Protein AF-A0AA89Q9E2-F1 (afdb_monomer_lite)

Foldseek 3Di:
DEEEQVQVCDPVSVVVCVVVVHDYDYHHPQQFWWAAPPFWFDFDDDPPPDDGDDTGTPDDTGGNVVVVVVVDPVQWDKDFDDADPVGTDIDIDHDGDTGGDDDSSVVVVCVVVVVPPD

Radius of gyration: 18.51 Å; chains: 1; bounding box: 43×26×62 Å

Secondary structure (DSSP, 8-state):
-EE-HHHHT-HHHHHHHHHTT---EE---TT-EEEETT---B-PPP-SSSSPPPPB--SPPEEHHHHHHHT-GGGPEEEEEEE-SSSEEEEEE----EEE-SHHHHHHHHHHTTTT--

pLDDT: mean 90.77, std 9.2, range [42.78, 97.94]

InterPro domains:
  IPR038721 Transposase IS701-like, DDE domain [PF13546] (1-87)
  IPR039365 Transposase IS701-like [PTHR33627] (2-104)

Sequence (118 aa):
MVADAGYGVSTPFRLGLQERGLSYVLALNGKEVAHPEDVEPHQPAYGGLGPPTLPRYRTPPRAVCVLAAEAGADRFTEVTWRQGSKAAMTSRFAVLTVRPAGKQSLAAAQEAGGGRNR

Structure (mmCIF, N/CA/C/O backbone):
data_AF-A0AA89Q9E2-F1
#
_entry.id   AF-A0AA89Q9E2-F1
#
loop_
_atom_site.group_PDB
_atom_site.id
_atom_site.type_symbol
_atom_site.label_atom_id
_atom_site.label_alt_id
_atom_site.label_comp_id
_atom_site.label_asym_id
_atom_site.label_entity_id
_atom_site.label_seq_id
_atom_site.pdbx_PDB_ins_code
_atom_site.Cartn_x
_atom_site.Cartn_y
_atom_site.Cartn_z
_atom_site.occupancy
_atom_site.B_iso_or_equiv
_atom_site.auth_seq_id
_atom_site.auth_comp_id
_atom_site.auth_asym_id
_atom_site.auth_atom_id
_atom_site.pdbx_PDB_model_num
ATOM 1 N N . MET A 1 1 ? 5.063 -9.730 12.527 1.00 90.25 1 MET A N 1
ATOM 2 C CA . MET A 1 1 ? 5.784 -8.659 13.259 1.00 90.25 1 MET A CA 1
ATOM 3 C C . MET A 1 1 ? 5.041 -7.340 13.105 1.00 90.25 1 MET A C 1
ATOM 5 O O . MET A 1 1 ? 4.500 -7.111 12.030 1.00 90.25 1 MET A O 1
ATOM 9 N N . VAL A 1 2 ? 5.007 -6.496 14.140 1.00 95.25 2 VAL A N 1
ATOM 10 C CA . VAL A 1 2 ? 4.407 -5.152 14.078 1.00 95.25 2 VAL A CA 1
ATOM 11 C C . VAL A 1 2 ? 5.454 -4.111 14.466 1.00 95.25 2 VAL A C 1
ATOM 13 O O . VAL A 1 2 ? 6.153 -4.323 15.453 1.00 95.25 2 VAL A O 1
ATOM 16 N N . ALA A 1 3 ? 5.580 -3.023 13.704 1.00 95.50 3 ALA A N 1
ATOM 17 C CA . ALA A 1 3 ? 6.468 -1.905 14.042 1.00 95.50 3 ALA A CA 1
ATOM 18 C C . ALA A 1 3 ? 5.907 -0.556 13.560 1.00 95.50 3 ALA A C 1
ATOM 20 O O . ALA A 1 3 ? 4.979 -0.507 12.747 1.00 95.50 3 ALA A O 1
ATOM 21 N N . ASP A 1 4 ? 6.458 0.538 14.083 1.00 95.31 4 ASP A N 1
ATOM 22 C CA . ASP A 1 4 ? 6.001 1.901 13.813 1.00 95.31 4 ASP A CA 1
ATOM 23 C C . ASP A 1 4 ? 6.528 2.483 12.480 1.00 95.31 4 ASP A C 1
ATOM 25 O O . ASP A 1 4 ? 7.234 1.827 11.706 1.00 95.31 4 ASP A O 1
ATOM 29 N N . ALA A 1 5 ? 6.164 3.742 12.210 1.00 93.56 5 ALA A N 1
ATOM 30 C CA . ALA A 1 5 ? 6.463 4.441 10.963 1.00 93.56 5 ALA A CA 1
ATOM 31 C C . ALA A 1 5 ? 7.958 4.650 10.704 1.00 93.56 5 ALA A C 1
ATOM 33 O O . ALA A 1 5 ? 8.346 4.708 9.538 1.00 93.56 5 ALA A O 1
ATOM 34 N N . GLY A 1 6 ? 8.800 4.702 11.742 1.00 91.69 6 GLY A N 1
ATOM 35 C CA . GLY A 1 6 ? 10.254 4.763 11.586 1.00 91.69 6 GLY A CA 1
ATOM 36 C C . GLY A 1 6 ? 10.816 3.541 10.857 1.00 91.69 6 GLY A C 1
ATOM 37 O O . GLY A 1 6 ? 11.751 3.663 10.065 1.00 91.69 6 GLY A O 1
ATOM 38 N N . TYR A 1 7 ? 10.193 2.376 11.044 1.00 93.56 7 TYR A N 1
ATOM 39 C CA . TYR A 1 7 ? 10.558 1.143 10.349 1.00 93.56 7 TYR A CA 1
ATOM 40 C C . TYR A 1 7 ? 9.828 0.982 9.020 1.00 93.56 7 TYR A C 1
ATOM 42 O O . TYR A 1 7 ? 10.420 0.521 8.045 1.00 93.56 7 TYR A O 1
ATOM 50 N N . GLY A 1 8 ? 8.550 1.355 8.948 1.00 91.69 8 GLY A N 1
ATOM 51 C CA . GLY A 1 8 ? 7.749 1.104 7.751 1.00 91.69 8 GLY A CA 1
ATOM 52 C C . GLY A 1 8 ? 8.143 1.925 6.526 1.00 91.69 8 GLY A C 1
ATOM 53 O O . GLY A 1 8 ? 8.016 1.430 5.405 1.00 91.69 8 GLY A O 1
ATOM 54 N N . VAL A 1 9 ? 8.698 3.127 6.705 1.00 92.19 9 VAL A N 1
ATOM 55 C CA . VAL A 1 9 ? 9.236 3.912 5.574 1.00 92.19 9 VAL A CA 1
ATOM 56 C C . VAL A 1 9 ? 10.533 3.313 5.013 1.00 92.19 9 VAL A C 1
ATOM 58 O O . VAL A 1 9 ? 10.856 3.498 3.839 1.00 92.19 9 VAL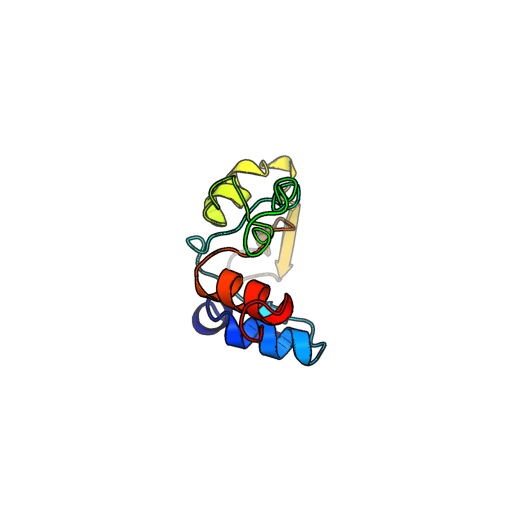 A O 1
ATOM 61 N N . SER A 1 10 ? 11.257 2.511 5.801 1.00 92.44 10 SER A N 1
ATOM 62 C CA . SER A 1 10 ? 12.507 1.880 5.373 1.00 92.44 10 SER A CA 1
ATOM 63 C C . SER A 1 10 ? 12.247 0.774 4.345 1.00 92.44 10 SER A C 1
ATOM 65 O O . SER A 1 10 ? 11.689 -0.283 4.651 1.00 92.44 10 SER A O 1
ATOM 67 N N . THR A 1 11 ? 12.656 1.006 3.094 1.00 92.31 11 THR A N 1
ATOM 68 C CA . THR A 1 11 ? 12.579 -0.017 2.035 1.00 92.31 11 THR A CA 1
ATOM 69 C C . THR A 1 11 ? 13.473 -1.225 2.341 1.00 92.31 11 THR A C 1
ATOM 71 O O . THR A 1 11 ? 12.963 -2.342 2.269 1.00 92.31 11 THR A O 1
ATOM 74 N N . PRO A 1 12 ? 14.753 -1.061 2.746 1.00 92.44 12 PRO A N 1
ATOM 75 C CA . PRO A 1 12 ? 15.608 -2.205 3.070 1.00 92.44 12 PRO A CA 1
ATOM 76 C C . PRO A 1 12 ? 15.052 -3.070 4.203 1.00 92.44 12 PRO A C 1
ATOM 78 O O . PRO A 1 12 ? 15.168 -4.290 4.163 1.00 92.44 12 PRO A O 1
ATOM 81 N N . PHE A 1 13 ? 14.399 -2.455 5.195 1.00 93.38 13 PHE A N 1
ATOM 82 C CA . PHE A 1 13 ? 13.774 -3.200 6.284 1.00 93.38 13 PHE A CA 1
ATOM 83 C C . PHE A 1 13 ? 12.612 -4.066 5.786 1.00 93.38 13 PHE A C 1
ATOM 85 O O . PHE A 1 13 ? 12.561 -5.254 6.092 1.00 93.38 13 PHE A O 1
ATOM 92 N N . ARG A 1 14 ? 11.715 -3.500 4.963 1.00 93.06 14 ARG A N 1
ATOM 93 C CA . ARG A 1 14 ? 10.612 -4.248 4.335 1.00 93.06 14 ARG A CA 1
ATOM 94 C C . ARG A 1 14 ? 11.118 -5.421 3.492 1.00 93.06 14 ARG A C 1
ATOM 96 O O . ARG A 1 14 ? 10.609 -6.528 3.636 1.00 93.06 14 ARG A O 1
ATOM 103 N N . LEU A 1 15 ? 12.145 -5.194 2.672 1.00 92.69 15 LEU A N 1
ATOM 104 C CA . LEU A 1 15 ? 12.748 -6.242 1.842 1.00 92.69 15 LEU A CA 1
ATOM 105 C C . LEU A 1 15 ? 13.382 -7.345 2.689 1.00 92.69 15 LEU A C 1
ATOM 107 O O . LEU A 1 15 ? 13.095 -8.514 2.463 1.00 92.69 15 LEU A O 1
ATOM 111 N N . GLY A 1 16 ? 14.141 -6.988 3.727 1.00 94.69 16 GLY A N 1
ATOM 112 C CA . GLY A 1 16 ? 14.745 -7.973 4.624 1.00 94.69 16 GLY A CA 1
ATOM 113 C C . GLY A 1 16 ? 13.718 -8.841 5.362 1.00 94.69 16 GLY A C 1
ATOM 114 O O . GLY A 1 16 ? 13.999 -10.001 5.659 1.00 94.69 16 GLY A O 1
ATOM 115 N N . LEU A 1 17 ? 12.515 -8.323 5.644 1.00 95.44 17 LEU A N 1
ATOM 116 C CA . LEU A 1 17 ? 11.411 -9.132 6.179 1.00 95.44 17 LEU A CA 1
ATOM 117 C C . LEU A 1 17 ? 10.837 -10.085 5.129 1.00 95.44 17 LEU A C 1
ATOM 119 O O . LEU A 1 17 ? 10.582 -11.249 5.443 1.00 95.44 17 LEU A O 1
ATOM 123 N N . GLN A 1 18 ? 10.657 -9.599 3.900 1.00 93.50 18 GLN A N 1
ATOM 124 C CA . GLN A 1 18 ? 10.147 -10.389 2.781 1.00 93.50 18 GLN A CA 1
ATOM 125 C C . GLN A 1 18 ? 11.101 -11.531 2.408 1.00 93.50 18 GLN A C 1
ATOM 127 O O . GLN A 1 18 ? 10.658 -12.669 2.279 1.00 93.50 18 GLN A O 1
ATOM 132 N N . GLU A 1 19 ? 12.402 -11.261 2.302 1.00 95.00 19 GLU A N 1
ATOM 133 C CA . GLU A 1 19 ? 13.447 -12.261 2.020 1.00 95.00 19 GLU A CA 1
ATOM 134 C C . GLU A 1 19 ? 13.479 -13.385 3.063 1.00 95.00 19 GLU A C 1
ATOM 136 O O . GLU A 1 19 ? 13.796 -14.529 2.749 1.00 95.00 19 GLU A O 1
ATOM 141 N N . ARG A 1 20 ? 13.111 -13.073 4.309 1.00 96.50 20 ARG A N 1
ATOM 142 C CA . ARG A 1 20 ? 13.027 -14.036 5.417 1.00 96.50 20 ARG A CA 1
ATOM 143 C C . ARG A 1 20 ? 11.666 -14.731 5.521 1.00 96.50 20 ARG A C 1
ATOM 145 O O . ARG A 1 20 ? 11.465 -15.508 6.451 1.00 96.50 20 ARG A O 1
ATOM 152 N N . GLY A 1 21 ? 10.721 -14.434 4.627 1.00 96.50 21 GLY A N 1
ATOM 153 C CA . GLY A 1 21 ? 9.374 -15.013 4.640 1.00 96.50 21 GLY A CA 1
ATOM 154 C C . GLY A 1 21 ? 8.528 -14.614 5.855 1.00 96.50 21 GLY A C 1
ATOM 155 O O . GLY A 1 21 ? 7.615 -15.344 6.239 1.00 96.50 21 GLY A O 1
ATOM 156 N N . LEU A 1 22 ? 8.825 -13.480 6.499 1.00 96.44 22 LEU A N 1
ATOM 157 C CA . LEU A 1 22 ? 8.122 -13.051 7.708 1.00 96.44 22 LEU A CA 1
ATOM 158 C C . LEU A 1 22 ? 6.883 -12.225 7.362 1.00 96.44 22 LEU A C 1
ATOM 160 O O . LEU A 1 22 ? 6.974 -11.188 6.712 1.00 96.44 22 LEU A O 1
ATOM 164 N N . SER A 1 23 ? 5.724 -12.623 7.887 1.00 96.56 23 SER A N 1
ATOM 165 C CA . SER A 1 23 ? 4.513 -11.796 7.817 1.00 96.56 23 SER A CA 1
ATOM 166 C C . SER A 1 23 ? 4.638 -10.564 8.722 1.00 96.56 23 SER A C 1
ATOM 168 O O . SER A 1 23 ? 5.000 -10.672 9.904 1.00 96.56 23 SER A O 1
ATOM 170 N N . TYR A 1 24 ? 4.317 -9.380 8.197 1.00 94.81 24 TYR A N 1
ATOM 171 C CA . TYR A 1 24 ? 4.471 -8.117 8.918 1.00 94.81 24 TYR A CA 1
ATOM 172 C C . TYR A 1 24 ? 3.327 -7.127 8.684 1.00 94.81 24 TYR A C 1
ATOM 174 O O . TYR A 1 24 ? 2.668 -7.138 7.651 1.00 94.81 24 TYR A O 1
ATOM 182 N N . VAL A 1 25 ? 3.148 -6.226 9.651 1.00 95.50 25 VAL A N 1
ATOM 183 C CA . VAL A 1 25 ? 2.330 -5.014 9.544 1.00 95.50 25 VAL A CA 1
ATOM 184 C C . VAL A 1 25 ? 3.186 -3.859 10.046 1.00 95.50 25 VAL A C 1
ATOM 186 O O . VAL A 1 25 ? 3.571 -3.838 11.211 1.00 95.50 25 VAL A O 1
ATOM 189 N N . LEU A 1 26 ? 3.523 -2.912 9.179 1.00 95.81 26 LEU A N 1
ATOM 190 C CA . LEU A 1 26 ? 4.317 -1.744 9.559 1.00 95.81 26 LEU A CA 1
ATOM 191 C C . LEU A 1 26 ? 3.454 -0.499 9.401 1.00 95.81 26 LEU A C 1
ATOM 193 O O . LEU A 1 26 ? 2.794 -0.338 8.374 1.00 95.81 26 LEU A O 1
ATOM 197 N N . ALA A 1 27 ? 3.469 0.386 10.394 1.00 95.56 27 ALA A N 1
ATOM 198 C CA . ALA A 1 27 ? 2.917 1.719 10.194 1.00 95.56 27 ALA A CA 1
ATOM 199 C C . ALA A 1 27 ? 3.768 2.462 9.153 1.00 95.56 27 ALA A C 1
ATOM 201 O O . ALA A 1 27 ? 4.970 2.244 9.064 1.00 95.56 27 ALA A O 1
ATOM 202 N N . LEU A 1 28 ? 3.154 3.335 8.359 1.00 92.56 28 LEU A N 1
ATOM 203 C CA . LEU A 1 28 ? 3.816 4.124 7.317 1.00 92.56 28 LEU A CA 1
ATOM 204 C C . LEU A 1 28 ? 3.427 5.594 7.495 1.00 92.56 28 LEU A C 1
ATOM 206 O O . LEU A 1 28 ? 2.397 5.900 8.100 1.00 92.56 28 LEU A O 1
ATOM 210 N N . ASN A 1 29 ? 4.189 6.511 6.899 1.00 92.12 29 ASN A N 1
ATOM 211 C CA . ASN A 1 29 ? 3.683 7.861 6.674 1.00 92.12 29 ASN A CA 1
ATOM 212 C C . ASN A 1 29 ? 2.722 7.844 5.473 1.00 92.12 29 ASN A C 1
ATOM 214 O O . ASN A 1 29 ? 3.054 7.297 4.426 1.00 92.12 29 ASN A O 1
ATOM 218 N N . GLY A 1 30 ? 1.558 8.492 5.580 1.00 90.62 30 GLY A N 1
ATOM 219 C CA . GLY A 1 30 ? 0.607 8.603 4.466 1.00 90.62 30 GLY A CA 1
ATOM 220 C C . GLY A 1 30 ? 1.173 9.284 3.209 1.00 90.62 30 GLY A C 1
ATOM 221 O O . GLY A 1 30 ? 0.605 9.123 2.132 1.00 90.62 30 GLY A O 1
ATOM 222 N N . LYS A 1 31 ? 2.289 10.018 3.336 1.00 93.31 31 LYS A N 1
ATOM 223 C CA . LYS A 1 31 ? 3.026 10.652 2.229 1.00 93.31 31 LYS A CA 1
ATOM 224 C C . LYS A 1 31 ? 3.903 9.693 1.421 1.00 93.31 31 LYS A C 1
ATOM 226 O O . LYS A 1 31 ? 4.371 10.096 0.358 1.00 93.31 31 LYS A O 1
ATOM 231 N N . GLU A 1 32 ? 4.137 8.469 1.900 1.00 94.31 32 GLU A N 1
ATOM 232 C CA . GLU A 1 32 ? 4.792 7.438 1.089 1.00 94.31 32 GLU A CA 1
ATOM 233 C C . GLU A 1 32 ? 4.016 7.240 -0.211 1.00 94.31 32 GLU A C 1
ATOM 235 O O . GLU A 1 32 ? 2.790 7.359 -0.232 1.00 94.31 32 GLU A O 1
ATOM 240 N N . VAL A 1 33 ? 4.727 6.976 -1.305 1.00 95.88 33 VAL A N 1
ATOM 241 C CA . VAL A 1 33 ? 4.130 6.928 -2.641 1.00 95.88 33 VAL A CA 1
ATOM 242 C C . VAL A 1 33 ? 4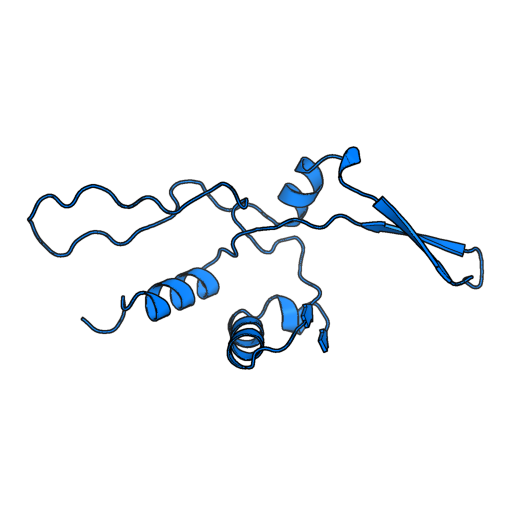.062 5.506 -3.178 1.00 95.88 33 VAL A C 1
ATOM 244 O O . VAL A 1 33 ? 4.976 4.701 -2.997 1.00 95.88 33 VAL A O 1
ATOM 247 N N . ALA A 1 34 ? 2.977 5.205 -3.877 1.00 95.94 34 ALA A N 1
ATOM 248 C CA . ALA A 1 34 ? 2.752 3.925 -4.525 1.00 95.94 34 ALA A CA 1
ATOM 249 C C . ALA A 1 34 ? 1.974 4.115 -5.832 1.00 95.94 34 ALA A C 1
ATOM 251 O O . ALA A 1 34 ? 1.334 5.148 -6.051 1.00 95.94 34 ALA A O 1
ATOM 252 N N . HIS A 1 35 ? 2.033 3.117 -6.706 1.00 96.50 35 HIS A N 1
ATOM 253 C CA . HIS A 1 35 ? 1.077 2.979 -7.795 1.00 96.50 35 HIS A CA 1
ATOM 254 C C . HIS A 1 35 ? -0.115 2.125 -7.330 1.00 96.50 35 HIS A C 1
ATOM 256 O O . HIS A 1 35 ? 0.074 1.226 -6.501 1.00 96.50 35 HIS A O 1
ATOM 262 N N . PRO A 1 36 ? -1.324 2.379 -7.855 1.00 95.38 36 PRO A N 1
ATOM 263 C CA . PRO A 1 36 ? -2.432 1.430 -7.784 1.00 95.38 36 PRO A CA 1
ATOM 264 C C . PRO A 1 36 ? -2.039 0.030 -8.283 1.00 95.38 36 PRO A C 1
ATOM 266 O O . PRO A 1 36 ? -1.087 -0.116 -9.053 1.00 95.38 36 PRO A O 1
ATOM 269 N N . GLU A 1 37 ? -2.757 -1.003 -7.843 1.00 93.62 37 GLU A N 1
ATOM 270 C CA . GLU A 1 37 ? -2.487 -2.398 -8.222 1.00 93.62 37 GLU A CA 1
ATOM 271 C C . GLU A 1 37 ? -2.574 -2.646 -9.736 1.00 93.62 37 GLU A C 1
ATOM 273 O O . GLU A 1 37 ? -1.754 -3.395 -10.271 1.00 93.62 37 GLU A O 1
ATOM 278 N N . ASP A 1 38 ? -3.521 -1.996 -10.413 1.00 92.75 38 ASP A N 1
ATOM 279 C CA . ASP A 1 38 ? -3.820 -2.127 -11.846 1.00 92.75 38 ASP A CA 1
ATOM 280 C C . ASP A 1 38 ? -2.801 -1.427 -12.757 1.00 92.75 38 ASP A C 1
ATOM 282 O O . ASP A 1 38 ? -2.766 -1.655 -13.967 1.00 92.75 38 ASP A O 1
ATOM 286 N N . VAL A 1 39 ? -1.943 -0.580 -12.187 1.00 93.44 39 VAL A N 1
ATOM 287 C CA . VAL A 1 39 ? -0.898 0.110 -12.935 1.00 93.44 39 VAL A CA 1
ATOM 288 C C . VAL A 1 39 ? 0.308 -0.810 -13.082 1.00 93.44 39 VAL A C 1
ATOM 290 O O . VAL A 1 39 ? 0.918 -1.211 -12.096 1.00 93.44 39 VAL A O 1
ATOM 293 N N . GLU A 1 40 ? 0.701 -1.081 -14.325 1.00 90.62 40 GLU A N 1
ATOM 294 C CA . GLU A 1 40 ? 1.836 -1.944 -14.669 1.00 90.62 40 GLU A CA 1
ATOM 295 C C . GLU A 1 40 ? 2.983 -1.157 -15.328 1.00 90.62 40 GLU A C 1
ATOM 297 O O . GLU A 1 40 ? 2.763 -0.118 -15.970 1.00 90.62 40 GLU A O 1
ATOM 302 N N . PRO A 1 41 ? 4.240 -1.617 -15.197 1.00 90.19 41 PRO A N 1
ATOM 303 C CA . PRO A 1 41 ? 5.354 -1.018 -15.909 1.00 90.19 41 PRO A CA 1
ATOM 304 C C . PRO A 1 41 ? 5.257 -1.324 -17.410 1.00 90.19 41 PRO A C 1
ATOM 306 O O . PRO A 1 41 ? 5.056 -2.460 -17.827 1.00 90.19 41 PRO A O 1
ATOM 309 N N . HIS A 1 42 ? 5.471 -0.307 -18.244 1.00 90.69 42 HIS A N 1
ATOM 310 C CA . HIS A 1 42 ? 5.46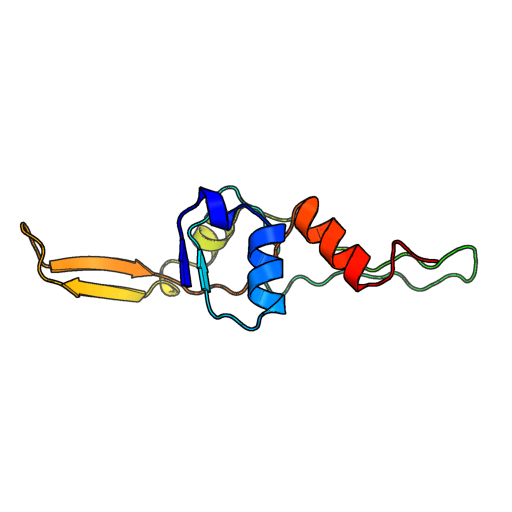0 -0.446 -19.698 1.00 90.69 42 HIS A CA 1
ATOM 311 C C . HIS A 1 42 ? 6.885 -0.561 -20.248 1.00 90.69 42 HIS A C 1
ATOM 313 O O . HIS A 1 42 ? 7.727 0.326 -20.026 1.00 90.69 42 HIS A O 1
ATOM 319 N N . GLN A 1 43 ? 7.124 -1.615 -21.028 1.00 90.00 43 GLN A N 1
ATOM 320 C CA . GLN A 1 43 ? 8.339 -1.807 -21.810 1.00 90.00 43 GLN A CA 1
ATOM 321 C C . GLN A 1 43 ? 8.033 -1.601 -23.302 1.00 90.00 43 GLN A C 1
ATOM 323 O O . GLN A 1 43 ? 7.203 -2.322 -23.848 1.00 90.00 43 GLN A O 1
ATOM 328 N N . PRO A 1 44 ? 8.669 -0.624 -23.975 1.00 88.06 44 PRO A N 1
ATOM 329 C CA . PRO A 1 44 ? 8.484 -0.447 -25.411 1.00 88.06 44 PRO A CA 1
ATOM 330 C C . PRO A 1 44 ? 9.107 -1.612 -26.193 1.00 88.06 44 PRO A C 1
ATOM 332 O O . PRO A 1 44 ? 10.070 -2.229 -25.732 1.00 88.06 44 PRO A O 1
ATOM 335 N N . ALA A 1 45 ? 8.599 -1.861 -27.402 1.00 91.06 45 ALA A N 1
ATOM 336 C CA . ALA A 1 45 ? 9.203 -2.817 -28.325 1.00 91.06 45 ALA A CA 1
ATOM 337 C C . ALA A 1 45 ? 10.674 -2.455 -28.602 1.00 91.06 45 ALA A C 1
ATOM 339 O O . ALA A 1 45 ? 11.020 -1.286 -28.796 1.00 91.06 45 ALA A O 1
ATOM 340 N N . TYR A 1 46 ? 11.547 -3.463 -28.603 1.00 91.75 46 TYR A N 1
ATOM 341 C CA . TYR A 1 46 ? 12.976 -3.262 -28.812 1.00 91.75 46 TYR A CA 1
ATOM 342 C C . TYR A 1 46 ? 13.288 -3.084 -30.302 1.00 91.75 46 TYR A C 1
ATOM 344 O O . TYR A 1 46 ? 13.062 -3.984 -31.103 1.00 91.75 46 TYR A O 1
ATOM 352 N N . GLY A 1 47 ? 13.834 -1.921 -30.664 1.00 88.31 47 GLY A N 1
ATOM 353 C CA . GLY A 1 47 ? 14.160 -1.562 -32.049 1.00 88.31 47 GLY A CA 1
ATOM 354 C C . GLY A 1 47 ? 15.492 -2.108 -32.579 1.00 88.31 47 GLY A C 1
ATOM 355 O O . GLY A 1 47 ? 15.907 -1.707 -33.659 1.00 88.31 47 GLY A O 1
ATOM 356 N N . GLY A 1 48 ? 16.195 -2.968 -31.834 1.00 87.69 48 GLY A N 1
ATOM 357 C CA . GLY A 1 48 ? 17.434 -3.613 -32.297 1.00 87.69 48 GLY A CA 1
ATOM 358 C C . GLY A 1 48 ? 18.721 -2.791 -32.150 1.00 87.69 48 GLY A C 1
ATOM 359 O O . GLY A 1 48 ? 19.801 -3.329 -32.384 1.00 87.69 48 GLY A O 1
ATOM 360 N N . LEU A 1 49 ? 18.634 -1.520 -31.745 1.00 89.75 49 LEU A N 1
ATOM 361 C CA . LEU A 1 49 ? 19.789 -0.638 -31.559 1.00 89.75 49 LEU A CA 1
ATOM 362 C C . LEU A 1 49 ? 20.038 -0.350 -30.073 1.00 89.75 49 LEU A C 1
ATOM 364 O O . LEU A 1 49 ? 19.163 0.174 -29.383 1.00 89.75 49 LEU A O 1
ATOM 368 N N . GLY A 1 50 ? 21.259 -0.639 -29.610 1.00 87.44 50 GLY A N 1
ATOM 369 C CA . GLY A 1 50 ? 21.689 -0.427 -28.222 1.00 87.44 50 GLY A CA 1
ATOM 370 C C . GLY A 1 50 ? 21.009 -1.366 -27.213 1.00 87.44 50 GLY A C 1
ATOM 371 O O . GLY A 1 50 ? 20.298 -2.282 -27.598 1.00 87.44 50 GLY A O 1
ATOM 372 N N . PRO A 1 51 ? 21.218 -1.196 -25.900 1.00 84.94 51 PRO A N 1
ATOM 373 C CA . PRO A 1 51 ? 20.538 -2.020 -24.903 1.00 84.94 51 PRO A CA 1
ATOM 374 C C . PRO A 1 51 ? 19.010 -1.805 -24.910 1.00 84.94 51 PRO A C 1
ATOM 376 O O . PRO A 1 51 ? 18.555 -0.659 -24.997 1.00 84.94 51 PRO A O 1
ATOM 379 N N . PRO A 1 52 ? 18.190 -2.864 -24.759 1.00 85.06 52 PRO A N 1
ATOM 380 C CA . PRO A 1 52 ? 16.748 -2.719 -24.593 1.00 85.06 52 PRO A CA 1
ATOM 381 C C . PRO A 1 52 ? 16.390 -1.832 -23.396 1.00 85.06 52 PRO A C 1
ATOM 383 O O . PRO A 1 52 ? 16.988 -1.926 -22.325 1.00 85.06 52 PRO A O 1
ATOM 386 N N . THR A 1 53 ? 15.361 -0.994 -23.549 1.00 86.56 53 THR A N 1
ATOM 387 C CA . THR A 1 53 ? 14.830 -0.215 -22.422 1.00 86.56 53 THR A CA 1
ATOM 388 C C . THR A 1 53 ? 14.178 -1.157 -21.409 1.00 86.56 53 THR A C 1
ATOM 390 O O . THR A 1 53 ? 13.365 -1.998 -21.793 1.00 86.56 53 THR A O 1
ATOM 393 N N . LEU A 1 54 ? 14.498 -1.003 -20.122 1.00 83.88 54 LEU A N 1
ATOM 394 C CA . LEU A 1 54 ? 13.851 -1.757 -19.043 1.00 83.88 54 LEU A CA 1
ATOM 395 C C . LEU A 1 54 ? 12.382 -1.321 -18.844 1.00 83.88 54 LEU A C 1
ATOM 397 O O . LEU A 1 54 ? 12.060 -0.146 -19.074 1.00 83.88 54 LEU A O 1
ATOM 401 N N . PRO A 1 55 ? 11.491 -2.224 -18.385 1.00 87.25 55 PRO A N 1
ATOM 402 C CA . PRO A 1 55 ? 10.131 -1.862 -17.995 1.00 87.25 55 PRO A CA 1
ATOM 403 C C . PRO A 1 55 ? 10.124 -0.719 -16.973 1.00 87.25 55 PRO A C 1
ATOM 405 O O . PRO A 1 55 ? 10.883 -0.732 -16.003 1.00 87.25 55 PRO A O 1
ATOM 408 N N . ARG A 1 56 ? 9.252 0.276 -17.170 1.00 87.31 56 ARG A N 1
ATOM 409 C CA . ARG A 1 56 ? 9.046 1.353 -16.189 1.00 87.31 56 ARG A CA 1
ATOM 410 C C . ARG A 1 56 ? 7.611 1.845 -16.158 1.00 87.31 56 ARG A C 1
ATOM 412 O O . ARG A 1 56 ? 6.956 1.922 -17.199 1.00 87.31 56 ARG A O 1
ATOM 419 N N . TYR A 1 57 ? 7.154 2.254 -14.979 1.00 91.06 57 TYR A N 1
ATOM 420 C CA . TYR A 1 57 ? 5.877 2.944 -14.832 1.00 91.06 57 TYR A CA 1
ATOM 421 C C . TYR A 1 57 ? 5.880 4.259 -15.616 1.00 91.06 57 TYR A C 1
ATOM 423 O O . TYR A 1 57 ? 6.853 5.019 -15.597 1.00 91.06 57 TYR A O 1
ATOM 431 N N . ARG A 1 58 ? 4.790 4.501 -16.348 1.00 90.06 58 ARG A N 1
ATOM 432 C CA . ARG A 1 58 ? 4.552 5.744 -17.107 1.00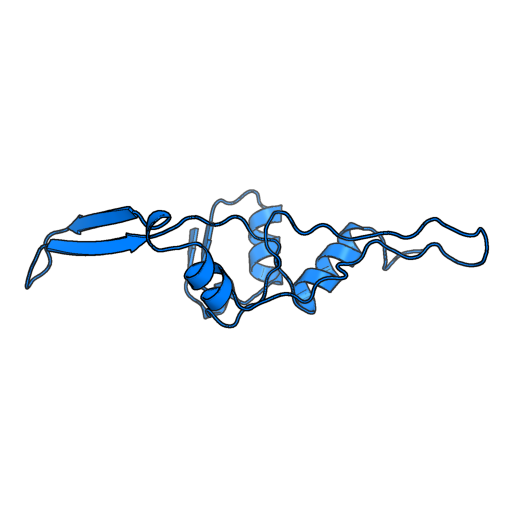 90.06 58 ARG A CA 1
ATOM 433 C C . ARG A 1 58 ? 3.551 6.660 -16.416 1.00 90.06 58 ARG A C 1
ATOM 435 O O . ARG A 1 58 ? 3.551 7.858 -16.670 1.00 90.06 58 ARG A O 1
ATOM 442 N N . THR A 1 59 ? 2.757 6.100 -15.514 1.00 91.94 59 THR A N 1
ATOM 443 C CA . THR A 1 59 ? 1.858 6.829 -14.625 1.00 91.94 59 THR A CA 1
ATOM 444 C C . THR A 1 59 ? 2.638 7.295 -13.397 1.00 91.94 59 THR A C 1
ATOM 446 O O . THR A 1 59 ? 3.342 6.475 -12.808 1.00 91.94 59 THR A O 1
ATOM 449 N N . PRO A 1 60 ? 2.545 8.567 -12.977 1.00 93.50 60 PRO A N 1
ATOM 450 C CA . PRO A 1 60 ? 3.159 9.021 -11.732 1.00 93.50 60 PRO A CA 1
ATOM 451 C C . PRO A 1 60 ? 2.599 8.270 -10.509 1.00 93.50 60 PRO A C 1
ATOM 453 O O . PRO A 1 60 ? 1.393 8.017 -10.457 1.00 93.50 60 PRO A O 1
ATOM 456 N N . PRO A 1 61 ? 3.431 7.914 -9.513 1.00 96.44 61 PRO A N 1
ATOM 457 C CA . PRO A 1 61 ? 2.933 7.357 -8.262 1.00 96.44 61 PRO A CA 1
ATOM 458 C C . PRO A 1 61 ? 2.237 8.439 -7.434 1.00 96.44 61 PRO A C 1
ATOM 460 O O . PRO A 1 61 ? 2.449 9.638 -7.634 1.00 96.44 61 PRO A O 1
ATOM 463 N N . ARG A 1 62 ? 1.413 8.013 -6.479 1.00 96.75 62 ARG A N 1
ATOM 464 C CA . ARG A 1 62 ? 0.595 8.905 -5.650 1.00 96.75 62 ARG A CA 1
ATOM 465 C C . ARG A 1 62 ? 0.755 8.551 -4.182 1.00 96.75 62 ARG A C 1
ATOM 467 O O . ARG A 1 62 ? 1.098 7.420 -3.848 1.00 96.75 62 ARG A O 1
ATOM 474 N N . ALA A 1 63 ? 0.545 9.533 -3.311 1.00 96.81 63 ALA A N 1
ATOM 475 C CA . ALA A 1 63 ? 0.637 9.320 -1.874 1.00 96.81 63 ALA A CA 1
ATOM 476 C C . ALA A 1 63 ? -0.401 8.283 -1.415 1.00 96.81 63 ALA A C 1
ATOM 478 O O . ALA A 1 63 ? -1.551 8.314 -1.860 1.00 96.81 63 ALA A O 1
ATOM 479 N N . VAL A 1 64 ? -0.016 7.395 -0.500 1.00 95.44 64 VAL A N 1
ATOM 480 C CA . VAL A 1 64 ? -0.890 6.337 0.030 1.00 95.44 64 VAL A CA 1
ATOM 481 C C . VAL A 1 64 ? -2.154 6.926 0.659 1.00 95.44 64 VAL A C 1
ATOM 483 O O . VAL A 1 64 ? -3.232 6.364 0.485 1.00 95.44 64 VAL A O 1
ATOM 486 N N . CYS A 1 65 ? -2.070 8.084 1.322 1.00 95.25 65 CYS A N 1
ATOM 487 C CA . CYS A 1 65 ? -3.257 8.749 1.869 1.00 95.25 65 CYS A CA 1
ATOM 488 C C . CYS A 1 65 ? -4.268 9.168 0.791 1.00 95.25 65 CYS A C 1
ATOM 490 O O . CYS A 1 65 ? -5.470 9.139 1.040 1.00 95.25 65 CYS A O 1
ATOM 492 N N . VAL A 1 66 ? -3.796 9.519 -0.407 1.00 96.75 66 VAL A N 1
ATOM 493 C CA . VAL A 1 66 ? -4.656 9.882 -1.537 1.00 96.75 66 VAL A CA 1
ATOM 494 C C . VAL A 1 66 ? -5.305 8.634 -2.129 1.00 96.75 66 VAL A C 1
ATOM 496 O O . VAL A 1 66 ? -6.511 8.633 -2.352 1.00 96.75 66 VAL A O 1
ATOM 499 N N . LEU A 1 67 ? -4.540 7.549 -2.299 1.00 95.88 67 LEU A N 1
ATOM 500 C CA . LEU A 1 67 ? -5.082 6.258 -2.743 1.00 95.88 67 LEU A CA 1
ATOM 501 C C . LEU A 1 67 ? -6.160 5.734 -1.779 1.00 95.88 67 LEU A C 1
ATOM 503 O O . LEU A 1 67 ? -7.197 5.244 -2.213 1.00 95.88 67 LEU A O 1
ATOM 507 N N . ALA A 1 68 ? -5.944 5.886 -0.470 1.00 94.44 68 ALA A N 1
ATOM 508 C CA . ALA A 1 68 ? -6.920 5.503 0.546 1.00 94.44 68 ALA A CA 1
ATOM 509 C C . ALA A 1 68 ? -8.200 6.351 0.500 1.00 94.44 68 ALA A C 1
ATOM 511 O O . ALA A 1 68 ? -9.286 5.817 0.705 1.00 94.44 68 ALA A O 1
ATOM 512 N N . ALA A 1 69 ? -8.087 7.654 0.223 1.00 94.19 69 ALA A N 1
ATOM 513 C CA . ALA A 1 69 ? -9.245 8.534 0.090 1.00 94.19 69 ALA A CA 1
ATOM 514 C C . ALA A 1 69 ? -10.089 8.197 -1.152 1.00 94.19 69 ALA A C 1
ATOM 516 O O . ALA A 1 69 ? -11.316 8.219 -1.091 1.00 94.19 69 ALA A O 1
ATOM 517 N N . GLU A 1 70 ? -9.440 7.855 -2.264 1.00 94.88 70 GLU A N 1
ATOM 518 C CA . GLU A 1 70 ? -10.114 7.516 -3.522 1.00 94.88 70 GLU A CA 1
ATOM 519 C C . GLU A 1 70 ? -10.712 6.118 -3.566 1.00 94.88 70 GLU A C 1
ATOM 521 O O . GLU A 1 70 ? -11.624 5.883 -4.352 1.00 94.88 70 GLU A O 1
ATOM 526 N N . ALA A 1 71 ? -10.246 5.205 -2.710 1.00 93.12 71 ALA A N 1
ATOM 527 C CA . ALA A 1 71 ? -10.840 3.878 -2.582 1.00 93.12 71 ALA A CA 1
ATOM 528 C C . ALA A 1 71 ? -12.336 3.921 -2.224 1.00 93.12 71 ALA A C 1
ATOM 530 O O . ALA A 1 71 ? -13.023 2.925 -2.422 1.00 93.12 71 ALA A O 1
ATOM 531 N N . GLY A 1 72 ? -12.829 5.058 -1.720 1.00 92.62 72 GLY A N 1
ATOM 532 C CA . GLY A 1 72 ? -14.230 5.254 -1.387 1.00 92.62 72 GLY A CA 1
ATOM 533 C C . GLY A 1 72 ? -14.564 4.782 0.024 1.00 92.62 72 GLY A C 1
ATOM 534 O O . GLY A 1 72 ? -13.926 3.900 0.599 1.00 92.62 72 GLY A O 1
ATOM 535 N N . ALA A 1 73 ? -15.573 5.415 0.621 1.00 91.62 73 ALA A N 1
ATOM 536 C CA . ALA A 1 73 ? -16.018 5.108 1.978 1.00 91.62 73 ALA A CA 1
ATOM 537 C C . ALA A 1 73 ? -16.600 3.686 2.099 1.00 91.62 73 ALA A C 1
ATOM 539 O O . ALA A 1 73 ? -16.497 3.064 3.155 1.00 91.62 73 ALA A O 1
ATOM 540 N N . ASP A 1 74 ? -17.187 3.170 1.029 1.00 94.44 74 ASP A N 1
ATOM 541 C CA . ASP A 1 74 ? -17.743 1.822 0.902 1.00 94.44 74 ASP A CA 1
ATOM 542 C C . ASP A 1 74 ? -16.685 0.715 1.022 1.00 94.44 74 ASP A C 1
ATOM 544 O O . ASP A 1 74 ? -16.994 -0.395 1.452 1.00 94.44 74 ASP A O 1
ATOM 548 N N . ARG A 1 75 ? -15.415 1.018 0.728 1.00 95.06 75 ARG A N 1
ATOM 549 C CA . ARG A 1 75 ? -14.300 0.075 0.897 1.00 95.06 75 ARG A CA 1
ATOM 550 C C . ARG A 1 75 ? -13.860 -0.111 2.349 1.00 95.06 75 ARG A C 1
ATOM 552 O O . ARG A 1 75 ? -13.131 -1.058 2.649 1.00 95.06 75 ARG A O 1
ATOM 559 N N . PHE A 1 76 ? -14.266 0.790 3.242 1.00 96.75 76 PHE A N 1
ATOM 560 C CA . PHE A 1 76 ? -13.883 0.755 4.648 1.00 96.75 76 PHE A CA 1
ATOM 561 C C . PHE A 1 76 ? -14.896 -0.024 5.481 1.00 96.75 76 PHE A C 1
ATOM 563 O O . PHE A 1 76 ? -16.076 0.313 5.522 1.00 96.75 76 PHE A O 1
ATOM 570 N N . THR A 1 77 ? -14.401 -0.994 6.241 1.00 97.69 77 THR A N 1
ATOM 571 C CA . THR A 1 77 ? -15.182 -1.751 7.220 1.00 97.69 77 THR A CA 1
ATOM 572 C C . THR A 1 77 ? -15.001 -1.148 8.607 1.00 97.69 77 THR A C 1
ATOM 574 O O . THR A 1 77 ? -13.876 -0.862 9.024 1.00 97.69 77 THR A O 1
ATOM 577 N N . GLU A 1 78 ? -16.104 -0.942 9.323 1.00 97.38 78 GLU A N 1
ATOM 578 C CA . GLU A 1 78 ? -16.061 -0.579 10.737 1.00 97.38 78 GLU A CA 1
ATOM 579 C C . GLU A 1 78 ? -15.647 -1.789 11.582 1.00 97.38 78 GLU A C 1
ATOM 581 O O . GLU A 1 78 ? -16.182 -2.886 11.437 1.00 97.38 78 GLU A O 1
ATOM 586 N N . VAL A 1 79 ? -14.676 -1.587 12.466 1.00 97.38 79 VAL A N 1
ATOM 587 C CA . VAL A 1 79 ? -14.138 -2.607 13.361 1.00 97.38 79 VAL A CA 1
ATOM 588 C C . VAL A 1 79 ? -14.194 -2.072 14.783 1.00 97.38 79 VAL A C 1
ATOM 590 O O . VAL A 1 79 ? -13.639 -1.013 15.079 1.00 97.38 79 VAL A O 1
ATOM 593 N N . THR A 1 80 ? -14.826 -2.841 15.668 1.00 97.12 80 THR A N 1
ATOM 594 C CA . THR A 1 80 ? -14.881 -2.600 17.115 1.00 97.12 80 THR A CA 1
ATOM 595 C C . THR A 1 80 ? -14.131 -3.722 17.824 1.00 97.12 80 THR A C 1
ATOM 597 O O . THR A 1 80 ? -14.357 -4.886 17.503 1.00 97.12 80 THR A O 1
ATOM 600 N N . TRP A 1 81 ? -13.230 -3.406 18.761 1.00 95.12 81 TRP A N 1
ATOM 601 C CA . TRP A 1 81 ? -12.374 -4.433 19.384 1.00 95.12 81 TRP A CA 1
ATOM 602 C C . TRP A 1 81 ? -12.537 -4.562 20.898 1.00 95.12 81 TRP A C 1
ATOM 604 O O . TRP A 1 81 ? -12.994 -5.597 21.367 1.00 95.12 81 TRP A O 1
ATOM 614 N N . ARG A 1 82 ? -12.168 -3.553 21.694 1.00 96.75 82 ARG A N 1
ATOM 615 C CA . ARG A 1 82 ? -12.255 -3.641 23.164 1.00 96.75 82 ARG A CA 1
ATOM 616 C C . ARG A 1 82 ? -13.001 -2.466 23.763 1.00 96.75 82 ARG A C 1
ATOM 618 O O . ARG A 1 82 ? -12.988 -1.369 23.206 1.00 96.75 82 ARG A O 1
ATOM 625 N N . GLN A 1 83 ? -13.564 -2.678 24.947 1.00 97.25 83 GLN A N 1
ATOM 626 C CA . GLN A 1 83 ? -14.082 -1.590 25.762 1.00 97.25 83 GLN A CA 1
ATOM 627 C C . GLN A 1 83 ? -12.924 -0.694 26.222 1.00 97.25 83 GLN A C 1
ATOM 629 O O . GLN A 1 83 ? -11.986 -1.154 26.875 1.00 97.25 83 GLN A O 1
ATOM 634 N N . GLY A 1 84 ? -12.961 0.580 25.838 1.00 94.75 84 GLY A N 1
ATOM 635 C CA . GLY A 1 84 ? -12.081 1.615 26.370 1.00 94.75 84 GLY A CA 1
ATOM 636 C C . GLY A 1 84 ? -12.641 2.217 27.659 1.00 94.75 84 GLY A C 1
ATOM 637 O O . GLY A 1 84 ? -13.756 1.915 28.074 1.00 94.75 84 GLY A O 1
ATOM 638 N N . SER A 1 85 ? -11.892 3.131 28.280 1.00 94.50 85 SER A N 1
ATOM 639 C CA . SER A 1 85 ? -12.326 3.814 29.511 1.00 94.50 85 SER A CA 1
ATOM 640 C C . SER A 1 85 ? -13.545 4.727 29.329 1.00 94.50 85 SER A C 1
ATOM 642 O O . SER A 1 85 ? -14.184 5.084 30.311 1.00 94.50 85 SER A O 1
ATOM 644 N N . LYS A 1 86 ? -13.861 5.115 28.085 1.00 94.62 86 LYS A N 1
ATOM 645 C CA . LYS A 1 86 ? -14.995 5.992 27.745 1.00 94.62 86 LYS A CA 1
ATOM 646 C C . LYS A 1 86 ? -16.107 5.272 26.981 1.00 94.62 86 LYS A C 1
ATOM 648 O O . LYS A 1 86 ? -17.275 5.524 27.234 1.00 94.62 86 LYS A O 1
ATOM 653 N N . ALA A 1 87 ? -15.744 4.411 26.035 1.00 95.81 87 ALA A N 1
ATOM 654 C CA . ALA A 1 87 ? -16.668 3.673 25.178 1.00 95.81 87 ALA A CA 1
ATOM 655 C C . ALA A 1 87 ? -15.937 2.505 24.503 1.00 95.81 87 ALA A C 1
ATOM 657 O O . ALA A 1 87 ? -14.709 2.398 24.606 1.00 95.81 87 ALA A O 1
ATOM 658 N N . ALA A 1 88 ? -16.679 1.663 23.783 1.00 97.25 88 ALA A N 1
ATOM 659 C CA . ALA A 1 88 ? -16.093 0.693 22.868 1.00 97.25 88 ALA A CA 1
ATOM 660 C C . ALA A 1 88 ? -15.168 1.405 21.868 1.00 97.25 88 ALA A C 1
ATOM 662 O O . ALA A 1 88 ? -15.496 2.469 21.341 1.00 97.25 88 ALA A O 1
ATOM 663 N N . MET A 1 89 ? -13.975 0.853 21.658 1.00 97.94 89 MET A N 1
ATOM 664 C CA . MET A 1 89 ? -13.032 1.390 20.688 1.00 97.94 89 MET A CA 1
ATOM 665 C C . MET A 1 89 ? -13.419 0.898 19.295 1.00 97.94 89 MET A C 1
ATOM 667 O O . MET A 1 89 ? -13.361 -0.307 19.034 1.00 97.94 89 MET A O 1
ATOM 671 N N . THR A 1 90 ? -13.781 1.844 18.431 1.00 96.56 90 THR A N 1
ATOM 672 C CA . THR A 1 90 ? -14.258 1.602 17.068 1.00 96.56 90 THR A CA 1
ATOM 673 C C . THR A 1 90 ? -13.493 2.482 16.082 1.00 96.56 90 THR A C 1
ATOM 675 O O . THR A 1 90 ? -13.190 3.640 16.374 1.00 96.56 90 THR A O 1
ATOM 678 N N . SER A 1 91 ? -13.142 1.932 14.920 1.00 95.75 91 SER A N 1
ATOM 679 C CA . SER A 1 91 ? -12.498 2.650 13.814 1.00 95.75 91 SER A CA 1
ATOM 680 C C . SER A 1 91 ? -12.841 1.987 12.480 1.00 95.75 91 SER A C 1
ATOM 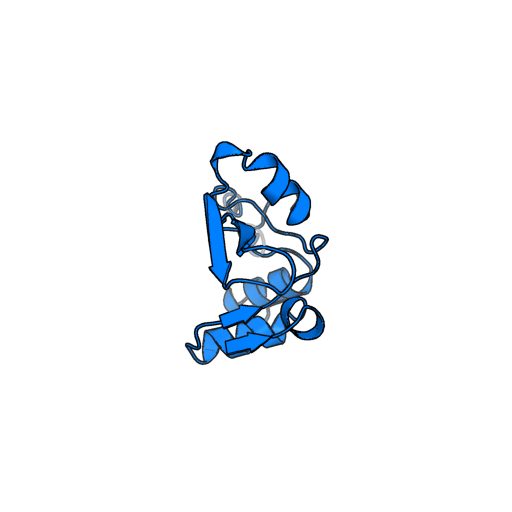682 O O . SER A 1 91 ? -13.429 0.909 12.448 1.00 95.75 91 SER A O 1
ATOM 684 N N . ARG A 1 92 ? -12.469 2.621 11.369 1.00 95.69 92 ARG A N 1
ATOM 685 C CA . ARG A 1 92 ? -12.718 2.136 10.011 1.00 95.69 92 ARG A CA 1
ATOM 686 C C . ARG A 1 92 ? -11.409 1.766 9.326 1.00 95.69 92 ARG A C 1
ATOM 688 O O . ARG A 1 92 ? -10.465 2.553 9.337 1.00 95.69 92 ARG A O 1
ATOM 695 N N . PHE A 1 93 ? -11.370 0.594 8.702 1.00 95.31 93 PHE A N 1
ATOM 696 C CA . PHE A 1 93 ? -10.183 0.065 8.031 1.00 95.31 93 PHE A CA 1
ATOM 697 C C . PHE A 1 93 ? -10.509 -0.400 6.613 1.00 95.31 93 PHE A C 1
ATOM 699 O O . PHE A 1 93 ? -11.586 -0.932 6.363 1.00 95.31 93 PHE A O 1
ATOM 706 N N . ALA A 1 94 ? -9.553 -0.235 5.703 1.00 95.31 94 ALA A N 1
ATOM 707 C CA . ALA A 1 94 ? -9.591 -0.786 4.355 1.00 95.31 94 ALA A CA 1
ATOM 708 C C . ALA A 1 94 ? -8.272 -1.511 4.072 1.00 95.31 94 ALA A C 1
ATOM 710 O O . ALA A 1 94 ? -7.221 -1.136 4.597 1.00 95.31 94 ALA A O 1
ATOM 711 N N . VAL A 1 95 ? -8.334 -2.541 3.231 1.00 95.06 95 VAL A N 1
ATOM 712 C CA . VAL A 1 95 ? -7.156 -3.243 2.715 1.00 95.06 95 VAL A CA 1
ATOM 713 C C . VAL A 1 95 ? -7.040 -2.916 1.236 1.00 95.06 95 VAL A C 1
ATOM 715 O O . VAL A 1 95 ? -7.969 -3.173 0.473 1.00 95.06 95 VAL A O 1
ATOM 718 N N . LEU A 1 96 ? -5.907 -2.330 0.852 1.00 94.50 96 LEU A N 1
ATOM 719 C CA . LEU A 1 96 ? -5.598 -1.961 -0.524 1.00 94.50 96 LEU A CA 1
ATOM 720 C C . LEU A 1 96 ? -4.297 -2.638 -0.938 1.00 94.50 96 LEU A C 1
ATOM 722 O O . LEU A 1 96 ? -3.287 -2.521 -0.240 1.00 94.50 96 LEU A O 1
ATOM 726 N N . THR A 1 97 ? -4.317 -3.302 -2.088 1.00 95.50 97 THR A N 1
ATOM 727 C CA . THR A 1 97 ? -3.097 -3.755 -2.749 1.00 95.50 97 THR A CA 1
ATOM 728 C C . THR A 1 97 ? -2.529 -2.592 -3.554 1.00 95.50 97 THR A C 1
ATOM 730 O O . THR A 1 97 ? -3.252 -1.890 -4.259 1.00 95.50 97 THR A O 1
ATOM 733 N N . VAL A 1 98 ? -1.229 -2.349 -3.421 1.00 94.75 98 VAL A N 1
ATOM 734 C CA . VAL A 1 98 ? -0.526 -1.261 -4.106 1.00 94.75 98 VAL A 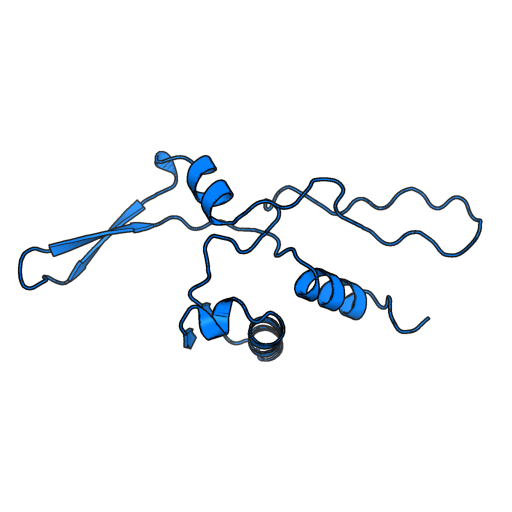CA 1
ATOM 735 C C . VAL A 1 98 ? 0.868 -1.722 -4.506 1.00 94.75 98 VAL A C 1
ATOM 737 O O . VAL A 1 98 ? 1.404 -2.680 -3.947 1.00 94.75 98 VAL A O 1
ATOM 740 N N . ARG A 1 99 ? 1.494 -0.999 -5.431 1.00 93.75 99 ARG A N 1
ATOM 741 C CA . ARG A 1 99 ? 2.873 -1.239 -5.864 1.00 93.75 99 ARG A CA 1
ATOM 742 C C . ARG A 1 99 ? 3.769 -0.143 -5.297 1.00 93.75 99 ARG A C 1
ATOM 744 O O . ARG A 1 99 ? 3.633 1.008 -5.719 1.00 93.75 99 ARG A O 1
ATOM 751 N N . PRO A 1 100 ? 4.659 -0.447 -4.335 1.00 92.88 100 PRO A N 1
ATOM 752 C CA . PRO A 1 100 ? 5.524 0.559 -3.731 1.00 92.88 100 PRO A CA 1
ATOM 753 C C . PRO A 1 100 ? 6.336 1.320 -4.780 1.00 92.88 100 PRO A C 1
ATOM 755 O O . PRO A 1 100 ? 6.907 0.724 -5.694 1.00 92.88 100 PRO A O 1
ATOM 758 N N . ALA A 1 101 ? 6.402 2.638 -4.628 1.00 92.94 101 ALA A N 1
ATOM 759 C CA . ALA A 1 101 ? 7.160 3.513 -5.505 1.00 92.94 101 ALA A CA 1
ATOM 760 C C . ALA A 1 101 ? 8.168 4.344 -4.700 1.00 92.94 101 ALA A C 1
ATOM 762 O O . ALA A 1 101 ? 8.236 4.284 -3.475 1.00 92.94 101 ALA A O 1
ATOM 763 N N . GLY A 1 102 ? 8.982 5.123 -5.410 1.00 88.25 102 GLY A N 1
ATOM 764 C CA . GLY A 1 102 ? 10.051 5.927 -4.823 1.00 88.25 102 GLY A CA 1
ATOM 765 C C . GLY A 1 102 ? 11.440 5.372 -5.127 1.00 88.25 102 GLY A C 1
ATOM 766 O O . GLY A 1 102 ? 11.603 4.268 -5.645 1.00 88.25 102 GLY A O 1
ATOM 767 N N . LYS A 1 103 ? 12.468 6.174 -4.832 1.00 87.31 103 LYS A N 1
ATOM 768 C CA . LYS A 1 103 ? 13.847 5.922 -5.284 1.00 87.31 103 LYS A CA 1
ATOM 769 C C . LYS A 1 103 ? 14.394 4.571 -4.816 1.00 87.31 103 LYS A C 1
ATOM 771 O O . LYS A 1 103 ? 15.013 3.867 -5.603 1.00 87.31 103 LYS A O 1
ATOM 776 N N . GLN A 1 104 ? 14.167 4.213 -3.552 1.00 87.56 104 GLN A N 1
ATOM 777 C CA . GLN A 1 104 ? 14.675 2.959 -2.989 1.00 87.56 104 GLN A CA 1
ATOM 778 C C . GLN A 1 104 ? 13.894 1.738 -3.488 1.00 87.56 104 GLN A C 1
ATOM 780 O O . GLN A 1 104 ? 14.514 0.740 -3.837 1.00 87.56 104 GLN A O 1
ATOM 785 N N . SER A 1 105 ? 12.562 1.819 -3.582 1.00 85.69 105 SER A N 1
ATOM 786 C CA . SER A 1 105 ? 11.742 0.730 -4.133 1.00 85.69 105 SER A CA 1
ATOM 787 C C . SER A 1 105 ? 12.062 0.475 -5.608 1.00 85.69 105 SER A C 1
ATOM 789 O O . SER A 1 105 ? 12.183 -0.675 -6.017 1.00 85.69 105 SER A O 1
ATOM 791 N N . LEU A 1 106 ? 12.287 1.540 -6.388 1.00 84.94 106 LEU A N 1
ATOM 792 C CA . LEU A 1 106 ? 12.720 1.425 -7.780 1.00 84.94 106 LEU A CA 1
ATOM 793 C C . LEU A 1 106 ? 14.113 0.796 -7.897 1.00 84.94 106 LEU A C 1
ATOM 795 O O . LEU A 1 106 ? 14.298 -0.104 -8.709 1.00 84.94 106 LEU A O 1
ATOM 799 N N . ALA A 1 107 ? 15.078 1.249 -7.091 1.00 85.12 107 ALA A N 1
ATOM 800 C CA . ALA A 1 107 ? 16.431 0.699 -7.105 1.00 85.12 107 ALA A CA 1
ATOM 801 C C . ALA A 1 107 ? 16.435 -0.803 -6.778 1.00 85.12 107 ALA A C 1
ATOM 803 O O . ALA A 1 107 ? 17.051 -1.576 -7.505 1.00 85.12 107 ALA A O 1
ATOM 804 N N . ALA A 1 108 ? 15.683 -1.222 -5.757 1.00 83.69 108 ALA A N 1
ATOM 805 C CA . ALA A 1 108 ? 15.553 -2.631 -5.392 1.00 83.69 108 ALA A CA 1
ATOM 806 C C . ALA A 1 108 ? 14.908 -3.474 -6.507 1.00 83.69 108 ALA A C 1
ATOM 808 O O . ALA A 1 108 ? 15.376 -4.568 -6.811 1.00 83.69 108 ALA A O 1
ATOM 809 N N . ALA A 1 109 ? 13.868 -2.953 -7.167 1.00 81.38 109 ALA A N 1
ATOM 810 C CA . ALA A 1 109 ? 13.243 -3.633 -8.301 1.00 81.38 109 ALA A CA 1
ATOM 811 C C . ALA A 1 109 ? 14.202 -3.771 -9.500 1.00 81.38 109 ALA A C 1
ATOM 813 O O . ALA A 1 109 ? 14.225 -4.809 -10.160 1.00 81.38 109 ALA A O 1
ATOM 814 N N . GLN A 1 110 ? 15.018 -2.748 -9.775 1.00 80.56 110 GLN A N 1
ATOM 815 C CA . GLN A 1 110 ? 16.033 -2.791 -10.833 1.00 80.56 110 GLN A CA 1
ATOM 816 C C . GLN A 1 110 ? 17.156 -3.786 -10.523 1.00 80.56 110 GLN A C 1
ATOM 818 O O . GLN A 1 110 ? 17.604 -4.488 -11.427 1.00 80.56 110 GLN A O 1
ATOM 823 N N . GLU A 1 111 ? 17.599 -3.861 -9.267 1.00 81.00 111 GLU A N 1
ATOM 824 C CA . GLU A 1 111 ? 18.580 -4.852 -8.812 1.00 81.00 111 GLU A CA 1
ATOM 825 C C . GLU A 1 111 ? 18.051 -6.276 -8.975 1.00 81.00 111 GLU A C 1
ATOM 827 O O . GLU A 1 111 ? 18.721 -7.101 -9.595 1.00 81.00 111 GLU A O 1
ATOM 832 N N . ALA A 1 112 ? 16.822 -6.540 -8.520 1.00 77.50 112 ALA A N 1
ATOM 833 C CA . ALA A 1 112 ? 16.165 -7.833 -8.703 1.00 77.50 112 ALA A CA 1
ATOM 834 C C . ALA A 1 112 ? 15.981 -8.198 -10.190 1.00 77.50 112 ALA A C 1
ATOM 836 O O . ALA A 1 112 ? 16.065 -9.367 -10.558 1.00 77.50 112 ALA A O 1
ATOM 837 N N . GLY A 1 113 ? 15.774 -7.200 -11.056 1.00 70.75 113 GLY A N 1
ATOM 838 C CA . GLY A 1 113 ? 15.677 -7.355 -12.510 1.00 70.75 113 GLY A CA 1
ATOM 839 C C . GLY A 1 113 ? 17.017 -7.433 -13.257 1.00 70.75 113 GLY A C 1
ATOM 840 O O . GLY A 1 113 ? 17.013 -7.451 -14.487 1.00 70.75 113 GLY A O 1
ATOM 841 N N . GLY A 1 114 ? 18.160 -7.448 -12.558 1.00 68.25 114 GLY A N 1
ATOM 842 C CA . GLY A 1 114 ? 19.494 -7.594 -13.159 1.00 68.25 114 GLY A CA 1
ATOM 843 C C . GLY A 1 114 ? 20.115 -6.308 -13.724 1.00 68.25 114 GLY A C 1
ATOM 844 O O . GLY A 1 114 ? 21.152 -6.366 -14.381 1.00 68.25 114 GLY A O 1
ATOM 845 N N . GLY A 1 115 ? 19.535 -5.134 -13.459 1.00 60.88 115 GLY A N 1
ATOM 846 C CA . GLY A 1 115 ? 19.941 -3.853 -14.057 1.00 60.88 115 GLY A CA 1
ATOM 847 C C . GLY A 1 115 ? 21.303 -3.297 -13.615 1.00 60.88 115 GLY A C 1
ATOM 848 O O . GLY A 1 115 ? 21.741 -2.290 -14.162 1.00 60.88 115 GLY A O 1
ATOM 849 N N . ARG A 1 116 ? 21.972 -3.917 -12.634 1.00 53.31 116 ARG A N 1
ATOM 850 C CA . ARG A 1 116 ? 23.286 -3.481 -12.122 1.00 53.31 116 ARG A CA 1
ATOM 851 C C . ARG A 1 116 ? 24.474 -4.345 -12.563 1.00 53.31 116 ARG A C 1
ATOM 853 O O . ARG A 1 116 ? 25.598 -3.930 -12.323 1.00 53.31 116 ARG A O 1
ATOM 860 N N . ASN A 1 117 ? 24.242 -5.492 -13.210 1.00 44.66 117 ASN A N 1
ATOM 861 C CA . ASN A 1 117 ? 25.288 -6.459 -13.583 1.00 44.66 117 ASN A CA 1
ATOM 862 C C . ASN A 1 117 ? 25.144 -6.952 -15.036 1.00 44.66 117 ASN A C 1
ATOM 864 O O . ASN A 1 117 ? 25.031 -8.155 -15.286 1.00 44.66 117 ASN A O 1
ATOM 868 N N . ARG A 1 118 ? 25.165 -6.037 -16.009 1.00 42.78 118 ARG A N 1
ATOM 869 C CA . ARG A 1 118 ? 25.440 -6.398 -17.403 1.00 42.78 118 ARG A CA 1
ATOM 870 C C . ARG A 1 118 ? 26.209 -5.312 -18.131 1.00 42.78 118 ARG A C 1
ATOM 872 O O . ARG A 1 118 ? 25.879 -4.129 -17.903 1.00 42.78 118 ARG A O 1
#

Organism: Streptomyces collinus (NCBI:txid42684)